Protein AF-A0A353DGG2-F1 (afdb_monomer_lite)

Structure (mmCIF, N/CA/C/O backbone):
data_AF-A0A353DGG2-F1
#
_entry.id   AF-A0A353DGG2-F1
#
loop_
_atom_site.group_PDB
_atom_site.id
_atom_site.type_symbol
_atom_site.label_atom_id
_atom_site.label_alt_id
_atom_site.label_comp_id
_atom_site.label_asym_id
_atom_site.label_entity_id
_atom_site.label_seq_id
_atom_site.pdbx_PDB_ins_code
_atom_site.Cartn_x
_atom_site.Cartn_y
_atom_site.Cartn_z
_atom_site.occupancy
_atom_site.B_iso_or_equiv
_atom_site.auth_seq_id
_atom_site.auth_comp_id
_atom_site.auth_asym_id
_atom_site.auth_atom_id
_atom_site.pdbx_PDB_model_num
ATOM 1 N N . GLY A 1 1 ? 7.972 14.680 -4.670 1.00 83.12 1 GLY A N 1
ATOM 2 C CA . GLY A 1 1 ? 6.604 14.124 -4.781 1.00 83.12 1 GLY A CA 1
ATOM 3 C C . GLY A 1 1 ? 6.693 12.613 -4.868 1.00 83.12 1 GLY A C 1
ATOM 4 O O . GLY A 1 1 ? 7.777 12.114 -4.629 1.00 83.12 1 GLY A O 1
ATOM 5 N N . PHE A 1 2 ? 5.612 11.915 -5.223 1.00 87.12 2 PHE A N 1
ATOM 6 C CA . PHE A 1 2 ? 5.587 10.446 -5.409 1.00 87.12 2 PHE A CA 1
ATOM 7 C C . PHE A 1 2 ? 5.739 10.018 -6.884 1.00 87.12 2 PHE A C 1
ATOM 9 O O . PHE A 1 2 ? 5.386 8.903 -7.279 1.00 87.12 2 PHE A O 1
ATOM 16 N N . ASP A 1 3 ? 6.229 10.938 -7.715 1.00 89.56 3 ASP A N 1
ATOM 17 C CA . ASP A 1 3 ? 6.530 10.686 -9.116 1.00 89.56 3 ASP A CA 1
ATOM 18 C C . ASP A 1 3 ? 7.871 9.951 -9.238 1.00 89.56 3 ASP A C 1
ATOM 20 O O . ASP A 1 3 ? 8.935 10.563 -9.300 1.00 89.56 3 ASP A O 1
ATOM 24 N N . ASN A 1 4 ? 7.799 8.621 -9.227 1.00 92.56 4 ASN A N 1
ATOM 25 C CA . ASN A 1 4 ? 8.972 7.754 -9.200 1.00 92.56 4 ASN A CA 1
ATOM 26 C C . ASN A 1 4 ? 9.274 7.108 -10.566 1.00 92.56 4 ASN A C 1
ATOM 28 O O . ASN A 1 4 ? 9.700 5.950 -10.63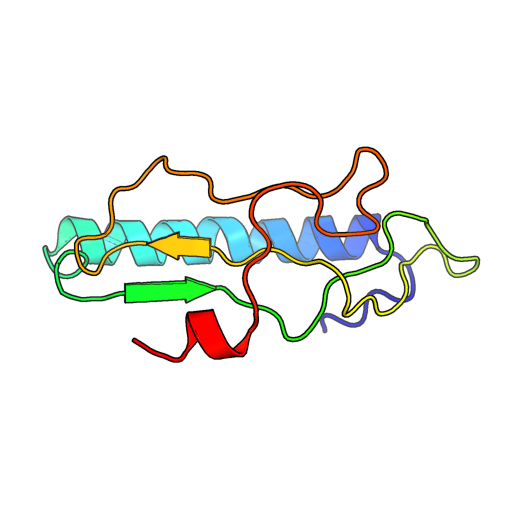1 1.00 92.56 4 ASN A O 1
ATOM 32 N N . HIS A 1 5 ? 9.053 7.837 -11.666 1.00 95.44 5 HIS A N 1
ATOM 33 C CA . HIS A 1 5 ? 9.461 7.394 -13.009 1.00 95.44 5 HIS A CA 1
ATOM 34 C C . HIS A 1 5 ? 10.986 7.426 -13.221 1.00 95.44 5 HIS A C 1
ATOM 36 O O . HIS A 1 5 ? 11.466 6.849 -14.193 1.00 95.44 5 HIS A O 1
ATOM 42 N N . GLY A 1 6 ? 11.745 8.005 -12.283 1.00 95.81 6 GLY A N 1
ATOM 43 C CA . GLY A 1 6 ? 13.202 7.895 -12.181 1.00 95.81 6 GLY A CA 1
ATOM 44 C C . GLY A 1 6 ? 13.671 7.808 -10.724 1.00 95.81 6 GLY A C 1
ATOM 45 O O . GLY A 1 6 ? 12.900 8.080 -9.804 1.00 95.81 6 GLY A O 1
ATOM 46 N N . ASN A 1 7 ? 14.932 7.414 -10.514 1.00 94.00 7 ASN A N 1
ATOM 47 C CA . ASN A 1 7 ? 15.598 7.316 -9.200 1.00 94.00 7 ASN A CA 1
ATOM 48 C C . ASN A 1 7 ? 14.761 6.627 -8.090 1.00 94.00 7 ASN A C 1
ATOM 50 O O . ASN A 1 7 ? 14.726 7.072 -6.938 1.00 94.00 7 ASN A O 1
ATOM 54 N N . ILE A 1 8 ? 14.069 5.527 -8.420 1.00 95.69 8 ILE A N 1
ATOM 55 C CA . ILE A 1 8 ? 13.095 4.889 -7.510 1.00 95.69 8 ILE A CA 1
ATOM 56 C C . ILE A 1 8 ? 13.720 4.463 -6.178 1.00 95.69 8 ILE A C 1
ATOM 58 O O . ILE A 1 8 ? 13.073 4.559 -5.140 1.00 95.69 8 ILE A O 1
ATOM 62 N N . PHE A 1 9 ? 14.970 3.995 -6.178 1.00 94.88 9 PHE A N 1
ATOM 63 C CA . PHE A 1 9 ? 15.592 3.443 -4.975 1.00 94.88 9 PHE A CA 1
ATOM 64 C C . PHE A 1 9 ? 15.852 4.503 -3.905 1.00 94.88 9 PHE A C 1
ATOM 66 O O . PHE A 1 9 ? 15.575 4.270 -2.729 1.00 94.88 9 PHE A O 1
ATOM 73 N N . GLU A 1 10 ? 16.380 5.665 -4.287 1.00 95.94 10 GLU A N 1
ATOM 74 C CA . GLU A 1 10 ? 16.583 6.765 -3.345 1.00 95.94 10 GLU A CA 1
ATOM 75 C C . GLU A 1 10 ? 15.249 7.388 -2.935 1.00 95.94 10 GLU A C 1
ATOM 77 O O . GLU A 1 10 ? 15.011 7.578 -1.742 1.00 95.94 10 GLU A O 1
ATOM 82 N N . ALA A 1 11 ? 14.348 7.613 -3.898 1.00 95.19 11 ALA A N 1
ATOM 83 C CA . ALA A 1 11 ? 13.020 8.151 -3.629 1.00 95.19 11 ALA A CA 1
ATOM 84 C C . ALA A 1 11 ? 12.257 7.284 -2.615 1.00 95.19 11 ALA A C 1
ATOM 86 O O . ALA A 1 11 ? 11.781 7.794 -1.604 1.00 95.19 11 ALA A O 1
ATOM 87 N N . MET A 1 12 ? 12.211 5.961 -2.812 1.00 95.00 12 MET A N 1
ATOM 88 C CA . MET A 1 12 ? 11.515 5.044 -1.902 1.00 95.00 12 MET A CA 1
ATOM 89 C C . MET A 1 12 ? 12.175 4.943 -0.529 1.00 95.00 12 MET A C 1
ATOM 91 O O . MET A 1 12 ? 11.453 4.831 0.458 1.00 95.00 12 MET A O 1
ATOM 95 N N . ARG A 1 13 ? 13.510 5.023 -0.426 1.00 96.25 13 ARG A N 1
ATOM 96 C CA . ARG A 1 13 ? 14.183 5.100 0.884 1.00 96.25 13 ARG A CA 1
ATOM 97 C C . ARG A 1 13 ? 13.776 6.362 1.641 1.00 96.25 13 ARG A C 1
ATOM 99 O O . ARG A 1 13 ? 13.423 6.276 2.814 1.00 96.25 13 ARG A O 1
ATOM 106 N N . ASN A 1 14 ? 13.767 7.506 0.962 1.00 96.31 14 ASN A N 1
ATOM 107 C CA . ASN A 1 14 ? 13.402 8.785 1.567 1.00 96.31 14 ASN A CA 1
ATOM 108 C C . ASN A 1 14 ? 11.913 8.828 1.943 1.00 96.31 14 ASN A C 1
ATOM 110 O O . ASN A 1 14 ? 11.566 9.256 3.040 1.00 96.31 14 ASN A O 1
ATOM 114 N N . HIS A 1 15 ? 11.027 8.341 1.071 1.00 95.25 15 HIS A N 1
ATOM 115 C CA . HIS A 1 15 ? 9.595 8.251 1.364 1.00 95.25 15 HIS A CA 1
ATOM 116 C C . HIS A 1 15 ? 9.302 7.267 2.491 1.00 95.25 15 HIS A C 1
ATOM 118 O O . HIS A 1 15 ? 8.575 7.615 3.416 1.00 95.25 15 HIS A O 1
ATOM 124 N N . GLY A 1 16 ? 9.884 6.067 2.443 1.00 94.69 16 GLY A N 1
ATOM 125 C CA . GLY A 1 16 ? 9.712 5.043 3.471 1.00 94.69 16 GLY A CA 1
ATOM 126 C C . GLY A 1 16 ? 10.176 5.528 4.840 1.00 94.69 16 GLY A C 1
ATOM 127 O O . GLY A 1 16 ? 9.442 5.380 5.811 1.00 94.69 16 GLY A O 1
ATOM 128 N N . GLY A 1 17 ? 11.328 6.206 4.903 1.00 97.19 17 GLY A N 1
ATOM 129 C CA . GLY A 1 17 ? 11.867 6.765 6.146 1.00 97.19 17 GLY A CA 1
ATOM 130 C C . GLY A 1 17 ? 10.984 7.827 6.809 1.00 97.19 17 GLY A C 1
ATOM 131 O O . GLY A 1 17 ? 11.109 8.052 8.007 1.00 97.19 17 GLY A O 1
ATOM 132 N N . VAL A 1 18 ? 10.075 8.458 6.060 1.00 96.25 18 VAL A N 1
ATOM 133 C CA . VAL A 1 18 ? 9.099 9.417 6.601 1.00 96.25 18 VAL A CA 1
ATOM 134 C C . VAL A 1 18 ? 7.749 8.749 6.859 1.00 96.25 18 VAL A C 1
ATOM 136 O O . VAL A 1 18 ? 7.144 8.949 7.910 1.00 96.25 18 VAL A O 1
ATOM 139 N N . MET A 1 19 ? 7.261 7.959 5.903 1.00 95.88 19 MET A N 1
ATOM 140 C CA . MET A 1 19 ? 5.907 7.413 5.919 1.00 95.88 19 MET A CA 1
ATOM 141 C C . MET A 1 19 ? 5.739 6.297 6.954 1.00 95.88 19 MET A C 1
ATOM 143 O O . MET A 1 19 ? 4.734 6.287 7.662 1.00 95.88 19 MET A O 1
ATOM 147 N N . ASP A 1 20 ? 6.714 5.395 7.073 1.00 97.12 20 ASP A N 1
ATOM 148 C CA . ASP A 1 20 ? 6.660 4.268 8.010 1.00 97.12 20 ASP A CA 1
ATOM 149 C C . ASP A 1 20 ? 6.522 4.720 9.479 1.00 97.12 20 ASP A C 1
ATOM 151 O O . ASP A 1 20 ? 5.509 4.384 10.105 1.00 97.12 20 ASP A O 1
ATOM 155 N N . PRO A 1 21 ? 7.414 5.573 10.032 1.00 98.12 21 PRO A N 1
ATOM 156 C CA . PRO A 1 21 ? 7.265 6.031 11.411 1.00 98.12 21 PRO A CA 1
ATOM 157 C C . PRO A 1 21 ? 6.026 6.912 11.615 1.00 98.12 21 PRO A C 1
ATOM 159 O O . PRO A 1 21 ? 5.439 6.880 12.697 1.00 98.12 21 PRO A O 1
ATOM 162 N N . ALA A 1 22 ? 5.590 7.675 10.605 1.00 97.81 22 ALA A N 1
ATOM 163 C CA . ALA A 1 22 ? 4.389 8.505 10.707 1.00 97.81 22 ALA A CA 1
ATOM 164 C C . ALA A 1 22 ? 3.116 7.654 10.848 1.00 97.81 22 ALA A C 1
ATOM 166 O O . ALA A 1 22 ? 2.304 7.892 11.746 1.00 97.81 22 ALA A O 1
ATOM 167 N N . ILE A 1 23 ? 2.965 6.628 10.004 1.00 97.81 23 ILE A N 1
ATOM 168 C CA . ILE A 1 23 ? 1.853 5.673 10.077 1.00 97.81 23 ILE A CA 1
ATOM 169 C C . ILE A 1 23 ? 1.913 4.892 11.394 1.00 97.81 23 ILE A C 1
ATOM 171 O O . ILE A 1 23 ? 0.895 4.768 12.081 1.00 97.81 23 ILE A O 1
ATOM 175 N N . ALA A 1 24 ? 3.096 4.401 11.774 1.00 98.06 24 ALA A N 1
ATOM 176 C CA . ALA A 1 24 ? 3.284 3.656 13.015 1.00 98.06 24 ALA A CA 1
ATOM 177 C C . ALA A 1 24 ? 2.908 4.491 14.249 1.00 98.06 24 ALA A C 1
ATOM 179 O O . ALA A 1 24 ? 2.217 3.990 15.140 1.00 98.06 24 ALA A O 1
ATOM 180 N N . SER A 1 25 ? 3.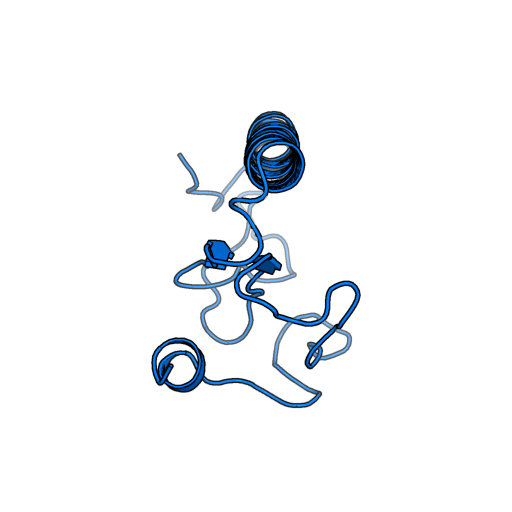304 5.767 14.281 1.00 98.50 25 SER A N 1
ATOM 181 C CA . SER A 1 25 ? 2.977 6.698 15.368 1.00 98.50 25 SER A CA 1
ATOM 182 C C . SER A 1 25 ? 1.474 6.953 15.445 1.00 98.50 25 SER A C 1
ATOM 184 O O . SER A 1 25 ? 0.882 6.775 16.506 1.00 98.50 25 SER A O 1
ATOM 186 N N . LEU A 1 26 ? 0.823 7.246 14.313 1.00 98.38 26 LEU A N 1
ATOM 187 C CA . LEU A 1 26 ? -0.628 7.448 14.257 1.00 98.38 26 LEU A CA 1
ATOM 188 C C . LEU A 1 26 ? -1.401 6.236 14.800 1.00 98.38 26 LEU A C 1
ATOM 190 O O . LEU A 1 26 ? -2.295 6.385 15.635 1.00 98.38 26 LEU A O 1
ATOM 194 N N . ILE A 1 27 ? -1.061 5.030 14.338 1.00 97.81 27 ILE A N 1
ATOM 195 C CA . ILE A 1 27 ? -1.716 3.794 14.787 1.00 97.81 27 ILE A CA 1
ATOM 196 C C . ILE A 1 27 ? -1.464 3.564 16.283 1.00 97.81 27 ILE A C 1
ATOM 198 O O . ILE A 1 27 ? -2.392 3.205 17.013 1.00 97.81 27 ILE A O 1
ATOM 202 N N . SER A 1 28 ? -0.233 3.788 16.748 1.00 98.12 28 SER A N 1
ATOM 203 C CA . SER A 1 28 ? 0.147 3.605 18.154 1.00 98.12 28 SER A CA 1
ATOM 204 C C . SER A 1 28 ? -0.591 4.574 19.075 1.00 98.12 28 SER A C 1
ATOM 206 O O . SER A 1 28 ? -1.133 4.144 20.092 1.00 98.12 28 SER A O 1
ATOM 208 N N . ASP A 1 29 ? -0.711 5.843 18.691 1.00 98.50 29 ASP A N 1
ATOM 209 C CA . ASP A 1 29 ? -1.412 6.868 19.468 1.00 98.50 29 ASP A CA 1
ATOM 210 C C . ASP A 1 29 ? -2.920 6.614 19.523 1.00 98.50 29 ASP A C 1
ATOM 212 O O . ASP A 1 29 ? -3.551 6.736 20.581 1.00 98.50 29 ASP A O 1
ATOM 216 N N . LEU A 1 30 ? -3.518 6.209 18.397 1.00 98.38 30 LEU A N 1
ATOM 217 C CA . LEU A 1 30 ? -4.921 5.795 18.358 1.00 98.38 30 LEU A CA 1
ATOM 218 C C . LEU A 1 30 ? -5.160 4.583 19.259 1.00 98.38 30 LEU A C 1
ATOM 220 O O . LEU A 1 30 ? -6.180 4.530 19.951 1.00 98.38 30 LEU A O 1
ATOM 224 N N . LYS A 1 31 ? -4.233 3.620 19.276 1.00 97.38 31 LYS A N 1
ATOM 225 C CA . LYS A 1 31 ? -4.315 2.435 20.135 1.00 97.38 31 LYS A CA 1
ATOM 226 C C . LYS A 1 31 ? -4.183 2.804 21.610 1.00 97.38 31 LYS A C 1
ATOM 228 O O . LYS A 1 31 ? -5.017 2.381 22.405 1.00 97.38 31 LYS A O 1
ATOM 233 N N . ALA A 1 32 ? -3.186 3.612 21.968 1.00 98.31 32 ALA A N 1
ATOM 234 C CA . ALA A 1 32 ? -2.907 4.015 23.347 1.00 98.31 32 ALA A CA 1
ATOM 235 C C . ALA A 1 32 ? -4.087 4.754 23.997 1.00 98.31 32 ALA A C 1
ATOM 237 O O . ALA A 1 32 ? -4.319 4.620 25.194 1.00 98.31 32 ALA A O 1
ATOM 238 N N . ASN A 1 33 ? -4.869 5.483 23.199 1.00 97.31 33 ASN A N 1
ATOM 239 C CA . ASN A 1 33 ? -6.039 6.226 23.666 1.00 97.31 33 ASN A CA 1
ATOM 240 C C . ASN A 1 33 ? -7.374 5.486 23.453 1.00 97.31 33 ASN A C 1
ATOM 242 O O . ASN A 1 33 ? -8.434 6.111 23.524 1.00 97.31 33 ASN A O 1
ATOM 246 N N . GLY A 1 34 ? -7.346 4.189 23.121 1.00 97.00 34 GLY A N 1
ATOM 247 C CA . GLY A 1 34 ? -8.549 3.376 22.889 1.00 97.00 34 GLY A CA 1
ATOM 248 C C . GLY A 1 34 ? -9.405 3.829 21.697 1.00 97.00 34 GLY A C 1
ATOM 249 O O . GLY A 1 34 ? -10.559 3.433 21.565 1.00 97.00 34 GLY A O 1
ATOM 250 N N . LYS A 1 35 ? -8.877 4.692 20.820 1.00 98.12 35 LYS A N 1
ATOM 251 C CA . LYS A 1 35 ? -9.601 5.222 19.654 1.00 98.12 35 LYS A CA 1
ATOM 252 C C . LYS A 1 35 ? -9.512 4.302 18.444 1.00 98.12 35 LYS A C 1
ATOM 254 O O . LYS A 1 35 ? -10.423 4.315 17.624 1.00 98.12 35 LYS A O 1
ATOM 259 N N . LEU A 1 36 ? -8.460 3.489 18.348 1.00 97.62 36 LEU A N 1
ATOM 260 C CA . LEU A 1 36 ? -8.250 2.593 17.209 1.00 97.62 36 LEU A CA 1
ATOM 261 C C . LEU A 1 36 ? -9.410 1.599 17.022 1.00 97.62 36 LEU A C 1
ATOM 263 O O . LEU A 1 36 ? -9.724 1.240 15.894 1.00 97.62 36 LEU A O 1
ATOM 267 N N . GLU A 1 37 ? -10.104 1.202 18.093 1.00 95.56 37 GLU A N 1
ATOM 268 C CA . GLU A 1 37 ? -11.259 0.291 18.008 1.00 95.56 37 GLU A CA 1
ATOM 269 C C . GLU A 1 37 ? -12.417 0.857 17.175 1.00 95.56 37 GLU A C 1
ATOM 271 O O . GLU A 1 37 ? -13.121 0.106 16.507 1.00 95.56 37 GLU A O 1
ATOM 276 N N . LYS A 1 38 ? -12.577 2.184 17.160 1.00 96.50 38 LYS A N 1
ATOM 277 C CA . LYS A 1 38 ? -13.651 2.899 16.452 1.00 96.50 38 LYS A CA 1
ATOM 278 C C . LYS A 1 38 ? -13.160 3.730 15.265 1.00 96.50 38 LYS A C 1
ATOM 280 O O . LYS A 1 38 ? -13.909 4.539 14.726 1.00 96.50 38 LYS A O 1
ATOM 285 N N . THR A 1 39 ? -11.893 3.584 14.888 1.00 97.31 39 THR A N 1
ATOM 286 C CA . THR A 1 39 ? -11.276 4.325 13.786 1.00 97.31 39 THR A CA 1
ATOM 287 C C . THR A 1 39 ? -10.594 3.347 12.850 1.00 97.31 39 THR A C 1
ATOM 289 O O . THR A 1 39 ? -9.660 2.661 13.254 1.00 97.31 39 THR A O 1
ATOM 292 N N . LEU A 1 40 ? -11.050 3.309 11.598 1.00 96.75 40 LEU A N 1
ATOM 293 C CA . LEU A 1 40 ? -10.370 2.594 10.529 1.00 96.75 40 LEU A CA 1
ATOM 294 C C . LEU A 1 40 ? -9.362 3.535 9.864 1.00 96.75 40 LEU A C 1
ATOM 296 O O . LEU A 1 40 ? -9.733 4.571 9.314 1.00 96.75 40 LEU A O 1
ATOM 300 N N . VAL A 1 41 ? -8.087 3.173 9.922 1.00 97.12 41 VAL A N 1
ATOM 301 C CA . VAL A 1 41 ? -7.015 3.813 9.159 1.00 97.12 41 VAL A CA 1
ATOM 302 C C . VAL A 1 41 ? -6.844 3.029 7.866 1.00 97.12 41 VAL A C 1
ATOM 304 O O . VAL A 1 41 ? -6.585 1.828 7.918 1.00 97.12 41 VAL A O 1
ATOM 307 N N . VAL A 1 42 ? -6.974 3.705 6.725 1.00 96.06 42 VAL A N 1
ATOM 308 C CA . VAL A 1 42 ? -6.793 3.126 5.387 1.00 96.06 42 VAL A CA 1
ATOM 309 C C . VAL A 1 42 ? -5.643 3.847 4.694 1.00 96.06 42 VAL A C 1
ATOM 311 O O . VAL A 1 42 ? -5.660 5.070 4.571 1.00 96.06 42 VAL A O 1
ATOM 314 N N . VAL A 1 43 ? -4.650 3.088 4.236 1.00 95.69 43 VAL A N 1
ATOM 315 C CA . VAL A 1 43 ? -3.552 3.582 3.399 1.00 95.69 43 VAL A CA 1
ATOM 316 C C . VAL A 1 43 ? -3.661 2.885 2.051 1.00 95.69 43 VAL A C 1
ATOM 318 O O . VAL A 1 43 ? -3.462 1.674 1.945 1.00 95.69 43 VAL A O 1
ATOM 321 N N . LEU A 1 44 ? -4.023 3.667 1.039 1.00 93.25 44 LEU A N 1
ATOM 322 C CA . LEU A 1 44 ? -4.383 3.216 -0.300 1.00 93.25 44 LEU A CA 1
ATOM 323 C C . LEU A 1 44 ? -3.688 4.098 -1.344 1.00 93.25 44 LEU A C 1
ATOM 325 O O . LEU A 1 44 ? -3.401 5.266 -1.086 1.00 93.25 44 LEU A O 1
ATOM 329 N N . SER A 1 45 ? -3.444 3.534 -2.524 1.00 89.69 45 SER A N 1
ATOM 330 C CA . SER A 1 45 ? -2.976 4.244 -3.716 1.00 89.69 45 SER A CA 1
ATOM 331 C C . SER A 1 45 ? -3.996 4.088 -4.847 1.00 89.69 45 SER A C 1
ATOM 333 O O . SER A 1 45 ? -4.803 3.161 -4.829 1.00 89.69 45 SER A O 1
ATOM 335 N N . GLU A 1 46 ? -3.945 4.962 -5.849 1.00 89.50 46 GLU A N 1
ATOM 336 C CA . GLU A 1 46 ? -4.770 4.856 -7.062 1.00 89.50 46 GLU A CA 1
ATOM 337 C C . GLU A 1 46 ? -4.256 3.767 -8.021 1.00 89.50 46 GLU A C 1
ATOM 339 O O . GLU A 1 46 ? -5.018 3.192 -8.797 1.00 89.50 46 GLU A O 1
ATOM 344 N N . PHE A 1 47 ? -2.952 3.482 -7.970 1.00 92.62 47 PHE A N 1
ATOM 345 C CA . PHE A 1 47 ? -2.269 2.475 -8.779 1.00 92.62 47 PHE A CA 1
ATOM 346 C C . PHE A 1 47 ? -0.970 2.007 -8.112 1.00 92.62 47 PHE A C 1
ATOM 348 O O . PHE A 1 47 ? -0.442 2.646 -7.194 1.00 92.62 47 PHE A O 1
ATOM 355 N N . GLY A 1 48 ? -0.436 0.891 -8.604 1.00 92.69 48 GLY A N 1
ATOM 356 C CA . GLY A 1 48 ? 0.889 0.384 -8.273 1.00 92.69 48 GLY A CA 1
ATOM 357 C C . GLY A 1 48 ? 1.946 0.841 -9.271 1.00 92.69 48 GLY A C 1
ATOM 358 O O . GLY A 1 48 ? 1.709 1.661 -10.159 1.00 92.69 48 GLY A O 1
ATOM 359 N N . ARG A 1 49 ? 3.147 0.288 -9.137 1.00 93.88 49 ARG A N 1
ATOM 360 C CA . ARG A 1 49 ? 4.258 0.531 -10.058 1.00 93.88 49 ARG A CA 1
ATOM 361 C C . ARG A 1 49 ? 4.727 -0.787 -10.642 1.00 93.88 49 ARG A C 1
ATOM 363 O O . ARG A 1 49 ? 4.701 -1.792 -9.933 1.00 93.88 49 ARG A O 1
ATOM 370 N N . THR A 1 50 ? 5.180 -0.774 -11.893 1.00 95.38 50 THR A N 1
ATOM 371 C CA . THR A 1 50 ? 5.725 -1.978 -12.530 1.00 95.38 50 THR A CA 1
ATOM 372 C C . THR A 1 50 ? 6.803 -2.609 -11.640 1.00 95.38 50 THR A C 1
ATOM 374 O O . THR A 1 50 ? 7.628 -1.890 -11.073 1.00 95.38 50 THR A O 1
ATOM 377 N N . PRO A 1 51 ? 6.865 -3.941 -11.512 1.00 93.94 51 PRO A N 1
ATOM 378 C CA . PRO A 1 51 ? 7.931 -4.600 -10.757 1.00 93.94 51 PRO A CA 1
ATOM 379 C C . PRO A 1 51 ? 9.303 -4.428 -11.435 1.00 93.94 51 PRO A C 1
ATOM 381 O O . PRO A 1 51 ? 10.341 -4.521 -10.775 1.00 93.94 51 PRO A O 1
ATOM 384 N N . ARG A 1 52 ? 9.314 -4.108 -12.738 1.00 94.56 52 ARG A N 1
ATOM 385 C CA . ARG A 1 52 ? 10.517 -3.851 -13.542 1.00 94.56 52 ARG A CA 1
ATOM 386 C C . ARG A 1 52 ? 10.939 -2.384 -13.504 1.00 94.56 52 ARG A C 1
ATOM 388 O O . ARG A 1 52 ? 10.091 -1.493 -13.515 1.00 94.56 52 ARG A O 1
ATOM 395 N N . ILE A 1 53 ? 12.256 -2.177 -13.479 1.00 96.69 53 ILE A N 1
ATOM 396 C CA . ILE A 1 53 ? 12.892 -0.863 -13.587 1.00 96.69 53 ILE A CA 1
ATOM 397 C C . ILE A 1 53 ? 12.877 -0.425 -15.054 1.00 96.69 53 ILE A C 1
ATOM 399 O O . ILE A 1 53 ? 13.228 -1.221 -15.923 1.00 96.69 53 ILE A O 1
ATOM 403 N N . ASN A 1 54 ? 12.456 0.811 -15.313 1.00 96.44 54 ASN A N 1
ATOM 404 C CA . ASN A 1 54 ? 12.468 1.409 -16.648 1.00 96.44 54 ASN A CA 1
ATOM 405 C C . ASN A 1 54 ? 13.845 2.027 -16.979 1.00 96.44 54 ASN A C 1
ATOM 407 O O . ASN A 1 54 ? 14.715 2.143 -16.111 1.00 96.44 54 ASN A O 1
ATOM 411 N N . ASP A 1 55 ? 14.032 2.481 -18.220 1.00 96.12 55 ASP A N 1
ATOM 412 C CA . ASP A 1 55 ? 15.301 3.073 -18.688 1.00 96.12 55 ASP A CA 1
ATOM 413 C C . ASP A 1 55 ? 15.694 4.361 -17.937 1.00 96.12 55 ASP A C 1
ATOM 415 O O . ASP A 1 55 ? 16.862 4.747 -17.914 1.00 96.12 55 ASP A O 1
ATOM 419 N N . GLY A 1 56 ? 14.731 5.015 -17.279 1.00 94.69 56 GLY A N 1
ATOM 420 C CA . GLY A 1 56 ? 14.946 6.184 -16.421 1.00 94.69 56 GLY A CA 1
ATOM 421 C C . GLY A 1 56 ? 15.400 5.846 -14.995 1.00 94.69 56 GLY A C 1
ATOM 422 O O . GLY A 1 56 ? 15.557 6.748 -14.169 1.00 94.69 56 GLY A O 1
ATOM 423 N N . GLY A 1 57 ? 15.584 4.564 -14.665 1.00 96.81 57 GLY A N 1
ATOM 424 C CA . GLY A 1 57 ? 15.922 4.122 -13.310 1.00 96.81 57 GLY A CA 1
ATOM 425 C C . GLY A 1 57 ? 14.758 4.253 -12.322 1.00 96.81 57 GLY A C 1
ATOM 426 O O . GLY A 1 57 ? 14.983 4.353 -11.112 1.00 96.81 57 GLY A O 1
ATOM 427 N N . GLY A 1 58 ? 13.523 4.303 -12.820 1.00 97.25 58 GLY A N 1
ATOM 428 C CA . GLY A 1 58 ? 12.292 4.344 -12.039 1.00 97.25 58 GLY A CA 1
ATOM 429 C C . GLY A 1 58 ? 11.363 3.176 -12.346 1.00 97.25 58 GLY A C 1
ATOM 430 O O . GLY A 1 58 ? 11.812 2.108 -12.759 1.00 97.25 58 GLY A O 1
ATOM 431 N N . ARG A 1 59 ? 10.060 3.359 -12.110 1.00 96.56 59 ARG A N 1
ATOM 432 C CA . ARG A 1 59 ? 9.008 2.383 -12.443 1.00 96.56 59 ARG A CA 1
ATOM 433 C C . ARG A 1 59 ? 7.776 3.082 -13.014 1.00 96.56 59 ARG A C 1
ATOM 435 O O . ARG A 1 59 ? 7.410 4.167 -12.555 1.00 96.56 59 ARG A O 1
ATOM 442 N N . ASP A 1 60 ? 7.089 2.429 -13.941 1.00 96.06 60 ASP A N 1
ATOM 443 C CA . ASP A 1 60 ? 5.943 3.009 -14.649 1.00 96.06 60 ASP A CA 1
ATOM 444 C C . ASP A 1 60 ? 4.626 2.776 -13.902 1.00 96.06 60 ASP A C 1
ATOM 446 O O . ASP A 1 60 ? 4.552 1.960 -12.978 1.00 96.06 60 ASP A O 1
ATOM 450 N N . HIS A 1 61 ? 3.578 3.516 -14.275 1.00 95.56 61 HIS A N 1
ATOM 451 C CA . HIS A 1 61 ? 2.233 3.325 -13.726 1.00 95.56 61 HIS A CA 1
ATOM 452 C C . HIS A 1 61 ? 1.710 1.915 -13.997 1.00 95.56 61 HIS A C 1
ATOM 454 O O . HIS A 1 61 ? 1.779 1.413 -15.118 1.00 95.56 61 HIS A O 1
ATOM 460 N N . TRP A 1 62 ? 1.131 1.298 -12.967 1.00 95.38 62 TRP A N 1
ATOM 461 C CA . TRP A 1 62 ? 0.615 -0.058 -13.057 1.00 95.38 62 TRP A CA 1
ATOM 462 C C . TRP A 1 62 ? -0.669 -0.229 -12.242 1.00 95.38 62 TRP A C 1
ATOM 464 O O . TRP A 1 62 ? -0.655 -0.572 -11.063 1.00 95.38 62 TRP A O 1
ATOM 474 N N . ALA A 1 63 ? -1.813 0.027 -12.876 1.00 93.75 63 ALA A N 1
ATOM 475 C CA . ALA A 1 63 ? -3.120 -0.013 -12.213 1.00 93.75 63 ALA A CA 1
ATOM 476 C C . ALA A 1 63 ? -3.641 -1.437 -11.931 1.00 93.75 63 ALA A C 1
ATOM 478 O O . ALA A 1 63 ? -4.642 -1.597 -11.239 1.00 93.75 63 ALA A O 1
ATOM 479 N N . ARG A 1 64 ? -2.988 -2.473 -12.475 1.00 93.12 64 ARG A N 1
ATOM 480 C CA . ARG A 1 64 ? -3.460 -3.866 -12.397 1.00 93.12 64 ARG A CA 1
ATOM 481 C C . ARG A 1 64 ? -3.285 -4.483 -11.010 1.00 93.12 64 ARG A C 1
ATOM 483 O O . ARG A 1 64 ? -4.108 -5.302 -10.616 1.00 93.12 64 ARG A O 1
ATOM 490 N N . VAL A 1 65 ? -2.242 -4.095 -10.274 1.00 95.56 65 VAL A N 1
ATOM 491 C CA . VAL A 1 65 ? -1.936 -4.650 -8.950 1.00 95.56 65 VAL A CA 1
ATOM 492 C C . VAL A 1 65 ? -1.272 -3.610 -8.050 1.00 95.56 65 VAL A C 1
ATOM 494 O O . VAL A 1 65 ? -0.354 -2.902 -8.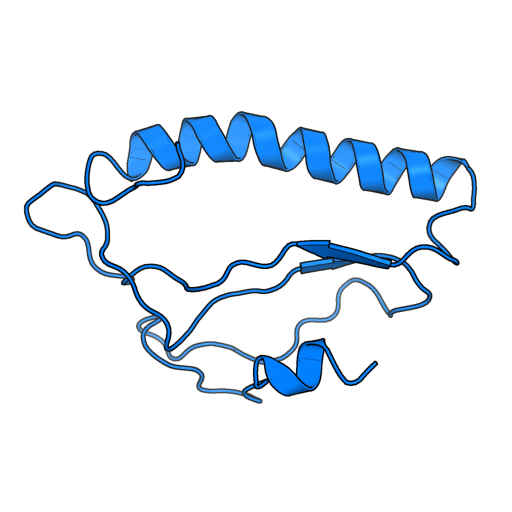461 1.00 95.56 65 VAL A O 1
ATOM 497 N N . PHE A 1 66 ? -1.769 -3.501 -6.820 1.00 94.81 66 PHE A N 1
ATOM 498 C CA . PHE A 1 66 ? -1.235 -2.661 -5.749 1.00 94.81 66 PHE A CA 1
ATOM 499 C C . PHE A 1 66 ? -1.803 -3.106 -4.400 1.00 94.81 66 PHE A C 1
ATOM 501 O O . PHE A 1 66 ? -2.758 -3.880 -4.340 1.00 94.81 66 PHE A O 1
ATOM 508 N N . SER A 1 67 ? -1.209 -2.605 -3.319 1.00 94.19 67 SER A N 1
ATOM 509 C CA . SER A 1 67 ? -1.567 -2.993 -1.956 1.00 94.19 67 SER A CA 1
ATOM 510 C C . SER A 1 67 ? -2.376 -1.907 -1.249 1.00 94.19 67 SER A C 1
ATOM 512 O O . SER A 1 67 ? -2.163 -0.714 -1.459 1.00 94.19 67 SER A O 1
ATOM 514 N N . CYS A 1 68 ? -3.263 -2.341 -0.355 1.00 9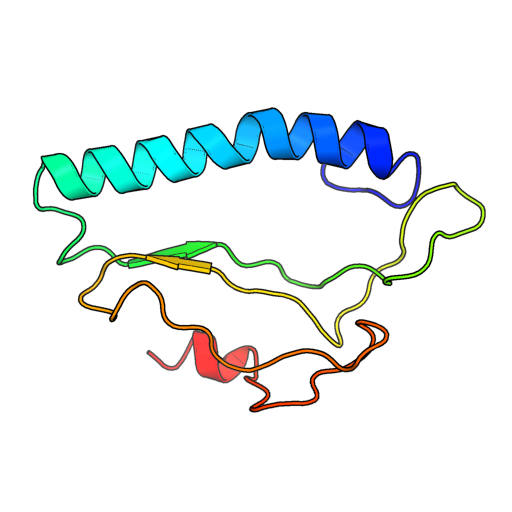5.38 68 CYS A N 1
ATOM 515 C CA . CYS A 1 68 ? -3.965 -1.503 0.611 1.00 95.38 68 CYS A CA 1
ATOM 516 C C . CYS A 1 68 ? -3.616 -1.991 2.017 1.00 95.38 68 CYS A C 1
ATOM 518 O O . CYS A 1 68 ? -3.685 -3.190 2.289 1.00 95.38 68 CYS A O 1
ATOM 520 N N . MET A 1 69 ? -3.281 -1.076 2.923 1.00 95.88 69 MET A N 1
ATOM 521 C CA . MET A 1 69 ? -3.102 -1.384 4.341 1.00 95.88 69 MET A CA 1
ATOM 522 C C . MET A 1 69 ? -4.289 -0.834 5.127 1.00 95.88 69 MET A C 1
ATOM 524 O O . MET A 1 69 ? -4.702 0.306 4.922 1.00 95.88 69 MET A O 1
ATOM 528 N N . MET A 1 70 ? -4.816 -1.636 6.048 1.00 96.06 70 MET A N 1
ATOM 529 C CA . MET A 1 70 ? -5.879 -1.225 6.959 1.00 96.06 70 MET A CA 1
ATOM 530 C C . MET A 1 70 ? -5.504 -1.552 8.404 1.00 96.06 70 MET A C 1
ATOM 532 O O . MET A 1 70 ? -4.897 -2.591 8.669 1.00 96.06 70 MET A O 1
ATOM 536 N N . ALA A 1 71 ? -5.888 -0.684 9.340 1.00 97.06 71 ALA A N 1
ATOM 537 C CA . ALA A 1 71 ? -5.724 -0.903 10.775 1.00 97.06 71 ALA A CA 1
ATOM 538 C C . ALA A 1 71 ? -6.882 -0.286 11.574 1.00 97.06 71 ALA A C 1
ATOM 540 O O . ALA A 1 71 ? -7.339 0.810 11.262 1.00 97.06 71 ALA A O 1
ATOM 541 N N . GLY A 1 72 ? -7.314 -0.961 12.641 1.00 97.06 72 GLY A N 1
ATOM 542 C CA . GLY A 1 72 ? -8.383 -0.476 13.520 1.00 97.06 72 GLY A CA 1
ATOM 543 C C . GLY A 1 72 ? -9.795 -0.770 13.015 1.00 97.06 72 GLY A C 1
ATOM 544 O O . GLY A 1 72 ? -9.993 -1.649 12.184 1.00 97.06 72 GLY A O 1
ATOM 545 N N . GLY A 1 73 ? -10.800 -0.109 13.587 1.00 95.50 73 GLY A N 1
ATOM 546 C CA . GLY A 1 73 ? -12.212 -0.332 13.244 1.00 95.50 73 GLY A CA 1
ATOM 547 C C . GLY A 1 73 ? -12.703 -1.760 13.520 1.00 95.50 73 GLY A C 1
ATOM 548 O O . GLY A 1 73 ? -13.595 -2.248 12.835 1.00 95.50 73 GLY A O 1
ATOM 549 N N . GLY A 1 74 ? -12.077 -2.462 14.472 1.00 92.06 74 GLY A N 1
ATOM 550 C CA . GLY A 1 74 ? -12.419 -3.842 14.832 1.00 92.06 74 GLY A CA 1
ATOM 551 C C . GLY A 1 74 ? -11.925 -4.923 13.861 1.00 92.06 74 GLY A C 1
ATOM 552 O O . GLY A 1 74 ? -12.210 -6.100 14.083 1.00 92.06 74 GLY A O 1
ATOM 553 N N . ILE A 1 75 ? -11.168 -4.577 12.811 1.00 93.00 75 ILE A N 1
ATOM 554 C CA . I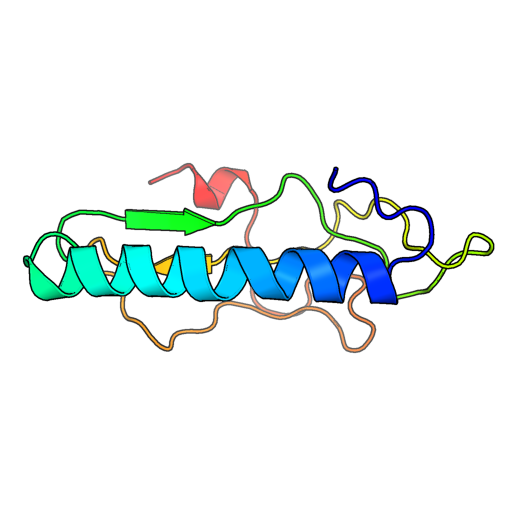LE A 1 75 ? -10.627 -5.582 11.886 1.00 93.00 75 ILE A CA 1
ATOM 555 C C . ILE A 1 75 ? -9.574 -6.461 12.576 1.00 93.00 75 ILE A C 1
ATOM 557 O O . ILE A 1 75 ? -8.769 -5.998 13.390 1.00 93.00 75 ILE A O 1
ATOM 561 N N . LYS A 1 76 ? -9.527 -7.745 12.207 1.00 93.75 76 LYS A N 1
ATOM 562 C CA . LYS A 1 76 ? -8.508 -8.675 12.704 1.00 93.75 76 LYS A CA 1
ATOM 563 C C . LYS A 1 76 ? -7.138 -8.349 12.095 1.00 93.75 76 LYS A C 1
ATOM 565 O O . LYS A 1 76 ? -6.883 -8.656 10.930 1.00 93.75 76 LYS A O 1
ATOM 570 N N . GLY A 1 77 ? -6.249 -7.767 12.900 1.00 93.62 77 GLY A N 1
ATOM 571 C CA . GLY A 1 77 ? -4.854 -7.514 12.524 1.00 93.62 77 GLY A CA 1
ATOM 572 C C . GLY A 1 77 ? -4.058 -8.796 12.239 1.00 93.62 77 GLY A C 1
ATOM 573 O O . GLY A 1 77 ? -4.472 -9.895 12.608 1.00 93.62 77 GLY A O 1
ATOM 574 N N . GLY A 1 78 ? -2.912 -8.650 11.566 1.00 94.62 78 GLY A N 1
ATOM 575 C CA . GLY A 1 78 ? -2.069 -9.784 11.156 1.00 94.62 78 GLY A CA 1
ATOM 576 C C . GLY A 1 78 ? -2.678 -10.648 10.045 1.00 94.62 78 GLY A C 1
ATOM 577 O O . GLY A 1 78 ? -2.208 -11.755 9.803 1.00 94.62 78 GLY A O 1
ATOM 578 N N . SER A 1 79 ? -3.732 -10.157 9.391 1.00 95.50 79 SER A N 1
ATOM 579 C CA . SER A 1 79 ? -4.374 -10.826 8.263 1.00 95.50 79 SER A CA 1
ATOM 580 C C . SER A 1 79 ? -3.782 -10.326 6.949 1.00 95.50 79 SER A C 1
ATOM 582 O O . SER A 1 79 ? -3.593 -9.124 6.772 1.00 95.50 79 SER A O 1
ATOM 584 N N . ILE A 1 80 ? -3.548 -11.244 6.015 1.00 95.88 80 ILE A N 1
ATOM 585 C CA . ILE A 1 80 ? -3.187 -10.944 4.627 1.00 95.88 80 ILE A CA 1
ATOM 586 C C . ILE A 1 80 ? -4.340 -11.433 3.753 1.00 95.88 80 ILE A C 1
ATOM 588 O O . ILE A 1 80 ? -4.891 -12.510 3.988 1.00 95.88 80 ILE A O 1
ATOM 592 N N . VAL A 1 81 ? -4.748 -10.616 2.785 1.00 94.88 81 VAL A N 1
ATOM 593 C CA . VAL A 1 81 ? -5.826 -10.942 1.853 1.00 94.88 81 VAL A CA 1
ATOM 594 C C . VAL A 1 81 ? -5.290 -10.838 0.437 1.00 94.88 81 VAL A C 1
ATOM 596 O O . VAL A 1 81 ? -4.996 -9.742 -0.030 1.00 94.88 81 VAL A O 1
ATOM 599 N N . GLY A 1 82 ? -5.217 -11.989 -0.225 1.00 95.31 82 GLY A N 1
ATOM 600 C CA . GLY A 1 82 ? -4.749 -12.100 -1.597 1.00 95.31 82 GLY A CA 1
ATOM 601 C C . GLY A 1 82 ? -3.238 -11.943 -1.751 1.00 95.31 82 GLY A C 1
ATOM 602 O O . GLY A 1 82 ? -2.508 -11.713 -0.786 1.00 95.31 82 GLY A O 1
ATOM 603 N N . ALA A 1 83 ? -2.786 -12.102 -2.989 1.00 96.94 83 ALA A N 1
ATOM 604 C CA . ALA A 1 83 ? -1.388 -12.008 -3.388 1.00 96.94 83 ALA A CA 1
ATOM 605 C C . ALA A 1 83 ? -1.288 -11.669 -4.880 1.00 96.94 83 ALA A C 1
ATOM 607 O O . ALA A 1 83 ? -2.205 -11.965 -5.654 1.00 96.94 83 ALA A O 1
ATOM 608 N N . SER A 1 84 ? -0.171 -11.063 -5.283 1.00 97.06 84 SER A N 1
ATOM 609 C CA . SER A 1 84 ? 0.196 -10.973 -6.696 1.00 97.06 84 SER A CA 1
ATOM 610 C C . SER A 1 84 ? 0.691 -12.324 -7.217 1.00 97.06 84 SER A C 1
ATOM 612 O O . SER A 1 84 ? 0.970 -13.235 -6.438 1.00 97.06 84 SER A O 1
ATOM 614 N N . ASP A 1 85 ? 0.842 -12.437 -8.531 1.00 97.25 85 ASP A N 1
ATOM 615 C CA . ASP A 1 85 ? 1.676 -13.469 -9.139 1.00 97.25 85 ASP A CA 1
ATOM 616 C C . ASP A 1 85 ? 3.150 -13.344 -8.697 1.00 97.25 85 ASP A C 1
ATOM 618 O O . ASP A 1 85 ? 3.550 -12.386 -8.021 1.00 97.25 85 ASP A O 1
ATOM 622 N N . GLU A 1 86 ? 3.952 -14.343 -9.071 1.00 97.12 86 GLU A N 1
ATOM 623 C CA . GLU A 1 86 ? 5.374 -14.437 -8.713 1.00 97.12 86 GLU A CA 1
ATOM 624 C C . GLU A 1 86 ? 6.207 -13.257 -9.243 1.00 97.12 86 GLU A C 1
ATOM 626 O O . GLU A 1 86 ? 7.212 -12.889 -8.635 1.00 97.12 86 GLU A O 1
ATOM 631 N N . ASP A 1 87 ? 5.773 -12.636 -10.343 1.00 95.44 87 ASP A N 1
ATOM 632 C CA . ASP A 1 87 ? 6.445 -11.493 -10.960 1.00 95.44 87 ASP A CA 1
ATOM 633 C C . ASP A 1 87 ? 5.989 -10.141 -10.378 1.00 95.44 87 ASP A C 1
ATOM 635 O O . ASP A 1 87 ? 6.627 -9.117 -10.637 1.00 95.44 87 ASP A O 1
ATOM 639 N N . GLY A 1 88 ? 4.904 -10.100 -9.599 1.00 95.38 88 GLY A N 1
ATOM 640 C CA . GLY A 1 88 ? 4.284 -8.870 -9.103 1.00 95.38 88 GLY A CA 1
ATOM 641 C C . GLY A 1 88 ? 3.520 -8.082 -10.174 1.00 95.38 88 GLY A C 1
ATOM 642 O O . GLY A 1 88 ? 3.391 -6.861 -10.055 1.00 95.38 88 GLY A O 1
ATOM 643 N N . MET A 1 89 ? 3.064 -8.740 -11.240 1.00 95.69 89 MET A N 1
ATOM 644 C CA . MET A 1 89 ? 2.434 -8.124 -12.413 1.00 95.69 89 MET A CA 1
ATOM 645 C C . MET A 1 89 ? 0.910 -8.116 -12.331 1.00 95.69 89 MET A C 1
ATOM 647 O O . MET A 1 89 ? 0.283 -7.135 -12.737 1.00 95.69 89 MET A O 1
ATOM 651 N N . ASP A 1 90 ? 0.305 -9.162 -11.785 1.00 96.12 90 ASP A N 1
ATOM 652 C CA . ASP A 1 90 ? -1.144 -9.301 -11.693 1.00 96.12 90 ASP A CA 1
ATOM 653 C C . ASP A 1 90 ? -1.593 -9.855 -10.338 1.00 96.12 90 ASP A C 1
ATOM 655 O O . ASP A 1 90 ? -0.817 -10.517 -9.651 1.00 96.12 90 ASP A O 1
ATOM 659 N N . PRO A 1 91 ? -2.847 -9.617 -9.916 1.00 96.25 91 PRO A N 1
ATOM 660 C CA . PRO A 1 91 ? -3.440 -10.335 -8.792 1.00 96.25 91 PRO A CA 1
ATOM 661 C C . PRO A 1 91 ? -3.587 -11.828 -9.127 1.00 96.25 91 PRO A C 1
ATOM 663 O O . PRO A 1 91 ? -4.202 -12.171 -10.137 1.00 96.25 91 PRO A O 1
ATOM 666 N N . ALA A 1 92 ? -3.086 -12.714 -8.265 1.00 97.00 92 ALA A N 1
ATOM 667 C CA . ALA A 1 92 ? -3.168 -14.165 -8.451 1.00 97.00 92 ALA A CA 1
ATOM 668 C C . ALA A 1 92 ? -4.114 -14.831 -7.444 1.00 97.00 92 ALA A C 1
ATOM 670 O O . ALA A 1 92 ? -4.962 -15.640 -7.821 1.00 97.00 92 ALA A O 1
ATOM 671 N N . GLU A 1 93 ? -4.013 -14.465 -6.165 1.00 97.62 93 GLU A N 1
ATOM 672 C CA . GLU A 1 93 ? -4.862 -15.015 -5.109 1.00 97.62 93 GLU A CA 1
ATOM 673 C C . GLU A 1 93 ? -5.877 -13.971 -4.642 1.00 97.62 93 GLU A C 1
ATOM 675 O O . GLU A 1 93 ? -5.511 -12.834 -4.351 1.00 97.62 93 GLU A O 1
ATOM 680 N N . ARG A 1 94 ? -7.151 -14.379 -4.549 1.00 95.75 94 ARG A N 1
ATOM 681 C CA . ARG A 1 94 ? -8.268 -13.609 -3.969 1.00 95.75 94 ARG A CA 1
ATOM 682 C C . ARG A 1 94 ? -8.236 -12.109 -4.346 1.00 95.75 94 ARG A C 1
ATOM 684 O O . ARG A 1 94 ? -8.122 -11.261 -3.459 1.00 95.75 94 ARG A O 1
ATOM 691 N N . PRO A 1 95 ? -8.342 -11.771 -5.645 1.00 93.88 95 PRO A N 1
ATOM 692 C CA . PRO A 1 95 ? -8.316 -10.384 -6.094 1.00 93.88 95 PRO A CA 1
ATOM 693 C C . PRO A 1 95 ? -9.457 -9.577 -5.471 1.00 93.88 95 PRO A C 1
ATOM 695 O O . PRO A 1 95 ? -10.595 -10.043 -5.402 1.00 93.88 95 PRO A O 1
ATOM 698 N N . VAL A 1 96 ? -9.151 -8.348 -5.060 1.00 92.56 96 VAL A N 1
ATOM 699 C CA . VAL A 1 96 ? -10.117 -7.392 -4.504 1.00 92.56 96 VAL A CA 1
ATOM 700 C C . VAL A 1 96 ? -10.237 -6.221 -5.468 1.00 92.56 96 VAL A C 1
ATOM 702 O O . VAL A 1 96 ? -9.225 -5.627 -5.846 1.00 92.56 96 VAL A O 1
ATOM 705 N N . LYS A 1 97 ? -11.457 -5.881 -5.895 1.00 91.62 97 LYS A N 1
ATOM 706 C CA . LYS A 1 97 ? -11.665 -4.707 -6.750 1.00 91.62 97 LYS A CA 1
ATOM 707 C C . LYS A 1 97 ? -11.666 -3.446 -5.896 1.00 91.62 97 LYS A C 1
ATOM 709 O O . LYS A 1 97 ? -12.107 -3.455 -4.753 1.00 91.62 97 LYS A O 1
ATOM 714 N N . VAL A 1 98 ? -11.267 -2.320 -6.487 1.00 90.75 98 VAL A N 1
ATOM 715 C CA . 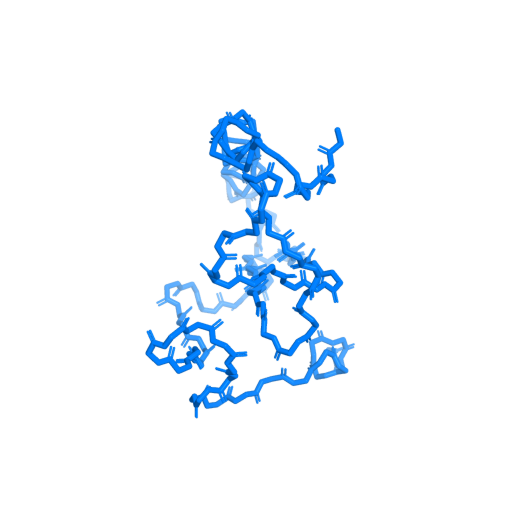VAL A 1 98 ? -11.280 -1.015 -5.798 1.00 90.75 98 VAL A CA 1
ATOM 716 C C . VAL A 1 98 ? -12.673 -0.659 -5.273 1.00 90.75 98 VAL A C 1
ATOM 718 O O . VAL A 1 98 ? -12.794 -0.126 -4.174 1.00 90.75 98 VAL A O 1
ATOM 721 N N . ALA A 1 99 ? -13.730 -0.993 -6.019 1.00 91.75 99 ALA A N 1
ATOM 722 C CA . ALA A 1 99 ? -15.104 -0.774 -5.574 1.00 91.75 99 ALA A CA 1
ATOM 723 C C . ALA A 1 99 ? -15.442 -1.565 -4.296 1.00 91.75 99 ALA A C 1
ATOM 725 O O . ALA A 1 99 ? -16.135 -1.041 -3.430 1.00 91.75 99 ALA A O 1
ATOM 726 N N . ASP A 1 100 ? -14.896 -2.775 -4.139 1.00 91.12 100 ASP A N 1
ATOM 727 C CA . ASP A 1 100 ? -15.144 -3.620 -2.967 1.00 91.12 100 ASP A CA 1
ATOM 728 C C . ASP A 1 100 ? -14.507 -3.026 -1.698 1.00 91.12 100 ASP A C 1
ATOM 730 O O . ASP A 1 100 ? -15.042 -3.202 -0.608 1.00 91.12 100 ASP A O 1
ATOM 734 N N . LEU A 1 101 ? -13.403 -2.272 -1.826 1.00 87.75 101 LEU A N 1
ATOM 735 C CA . LEU A 1 101 ? -12.793 -1.546 -0.701 1.00 87.75 101 LEU A CA 1
ATOM 736 C C . LEU A 1 101 ? -13.676 -0.402 -0.180 1.00 87.75 101 LEU A C 1
ATOM 738 O O . LEU A 1 101 ? -13.562 -0.039 0.986 1.00 87.75 101 LEU A O 1
ATOM 742 N N . HIS A 1 102 ? -14.527 0.172 -1.033 1.00 85.62 102 HIS A N 1
ATOM 743 C CA . HIS A 1 102 ? -15.373 1.323 -0.698 1.00 85.62 102 HIS A CA 1
ATOM 744 C C . HIS A 1 102 ? -16.815 0.935 -0.361 1.00 85.62 102 HIS A C 1
ATOM 746 O O . HIS A 1 102 ? -17.576 1.775 0.108 1.00 85.62 102 HIS A O 1
ATOM 752 N N . ALA A 1 103 ? -17.206 -0.318 -0.598 1.00 84.38 103 ALA A N 1
ATOM 753 C CA . ALA A 1 103 ? -18.559 -0.816 -0.363 1.00 84.38 103 ALA A CA 1
ATOM 754 C C . ALA A 1 103 ? -18.870 -1.095 1.127 1.00 84.38 103 ALA A C 1
ATOM 756 O O . ALA A 1 103 ? -19.765 -1.887 1.418 1.00 84.38 103 ALA A O 1
ATOM 757 N N . THR A 1 104 ? -18.117 -0.482 2.050 1.00 57.41 104 THR A N 1
ATOM 758 C CA . THR A 1 104 ? -18.221 -0.653 3.510 1.00 57.41 104 THR A CA 1
ATOM 759 C C . THR A 1 104 ? -19.499 -0.072 4.091 1.00 57.41 104 THR A C 1
ATOM 761 O O . THR A 1 104 ? -19.796 1.099 3.759 1.00 57.41 104 THR A O 1
#

Radius of gyration: 15.72 Å; chains: 1; bounding box: 35×29×42 Å

Secondary structure (DSSP, 8-state):
----SB-HHHHHHHHHHHHHHHHHHHHHHHHHTT-GGG-EEEE--S-EE-SSPPTTBS--EETT----EEEETT--TT----EE-TTSSSEEES---HHHHH--

Sequence (104 aa):
GFDNHGNIFEAMRNHGGVMDPAIASLISDLKANGKLEKTLVVVLSEFGRTPRINDGGGRDHWARVFSCMMAGGGIKGGSIVGASDEDGMDPAERPVKVADLHAT

Foldseek 3Di:
DPPFLAPAVVVCVVCCVPVVVVVVVVLVVCVVVVNLQQDKDKDDDQFDWQLDQDPRHGTDTARADDDMDIGGPNDDPPDDAFDAPPRRRHTDGRDDDPVNVVPD

pLDDT: mean 94.65, std 4.7, range [57.41, 98.5]